Protein AF-O68691-F1 (afdb_monomer)

Nearest PDB structures (foldseek):
  2jow-assembly1_A  TM=5.140E-01  e=4.403E-02  Salmonella enterica subsp. enterica serovar Typhimurium
  8fp4-assembly1_F  TM=5.658E-01  e=5.571E+00  Mus musculus
  7ocf-assembly1_J  TM=5.308E-01  e=6.680E+00  Rattus norvegicus
  9b5z-assembly1_F  TM=5.257E-01  e=7.539E+00  Mus musculus

Structure (mmCIF, N/CA/C/O backbone):
data_AF-O68691-F1
#
_entry.id   AF-O68691-F1
#
loop_
_atom_site.group_PDB
_atom_site.id
_atom_site.type_symbol
_atom_site.label_atom_id
_atom_site.label_alt_id
_atom_site.label_comp_id
_atom_site.label_asym_id
_atom_site.label_entity_id
_atom_site.label_seq_id
_atom_site.pdbx_PDB_ins_code
_atom_site.Cartn_x
_atom_site.Cartn_y
_atom_site.Cartn_z
_atom_site.occupancy
_atom_site.B_iso_or_equiv
_atom_site.auth_seq_id
_atom_site.auth_comp_id
_atom_site.auth_asym_id
_atom_site.auth_atom_id
_atom_site.pdbx_PDB_model_num
ATOM 1 N N . MET A 1 1 ? 12.472 -20.276 -25.622 1.00 38.53 1 MET A N 1
ATOM 2 C CA . MET A 1 1 ? 12.879 -19.354 -24.541 1.00 38.53 1 MET A CA 1
ATOM 3 C C . MET A 1 1 ? 12.743 -17.945 -25.079 1.00 38.53 1 MET A C 1
ATOM 5 O O . MET A 1 1 ? 13.488 -17.584 -25.979 1.00 38.53 1 MET A O 1
ATOM 9 N N . SER A 1 2 ? 11.733 -17.200 -24.631 1.00 42.31 2 SER A N 1
ATOM 10 C CA . SER A 1 2 ? 11.552 -15.804 -25.036 1.00 42.31 2 SER A CA 1
ATOM 11 C C . SER A 1 2 ? 12.609 -14.964 -24.328 1.00 42.31 2 SER A C 1
ATOM 13 O O . SER A 1 2 ? 12.488 -14.692 -23.136 1.00 42.31 2 SER A O 1
ATOM 15 N N . ASN A 1 3 ? 13.673 -14.618 -25.047 1.00 45.34 3 ASN A N 1
ATOM 16 C CA . ASN A 1 3 ? 14.681 -13.687 -24.562 1.00 45.34 3 ASN A CA 1
ATOM 17 C C . ASN A 1 3 ? 14.029 -12.309 -24.425 1.00 45.34 3 ASN A C 1
ATOM 19 O O . ASN A 1 3 ? 13.526 -11.749 -25.398 1.00 45.34 3 ASN A O 1
ATOM 23 N N . PHE A 1 4 ? 14.022 -11.774 -23.206 1.00 45.09 4 PHE A N 1
ATOM 24 C CA . PHE A 1 4 ? 13.678 -10.385 -22.941 1.00 45.09 4 PHE A CA 1
ATOM 25 C C . PHE A 1 4 ? 14.782 -9.499 -23.545 1.00 45.09 4 PHE A C 1
ATOM 27 O O . PHE A 1 4 ? 15.784 -9.205 -22.902 1.00 45.09 4 PHE A O 1
ATOM 34 N N . SER A 1 5 ? 14.636 -9.132 -24.820 1.00 44.88 5 SER A N 1
ATOM 35 C CA . SER A 1 5 ? 15.591 -8.304 -25.579 1.00 44.88 5 SER A CA 1
ATOM 36 C C . SER A 1 5 ? 15.386 -6.794 -25.381 1.00 44.88 5 SER A C 1
ATOM 38 O O . SER A 1 5 ? 15.764 -6.004 -26.239 1.00 44.88 5 SER A O 1
ATOM 40 N N . GLY A 1 6 ? 14.809 -6.371 -24.254 1.00 46.19 6 GLY A N 1
ATOM 41 C CA . GLY A 1 6 ? 14.407 -4.979 -24.007 1.00 46.19 6 GLY A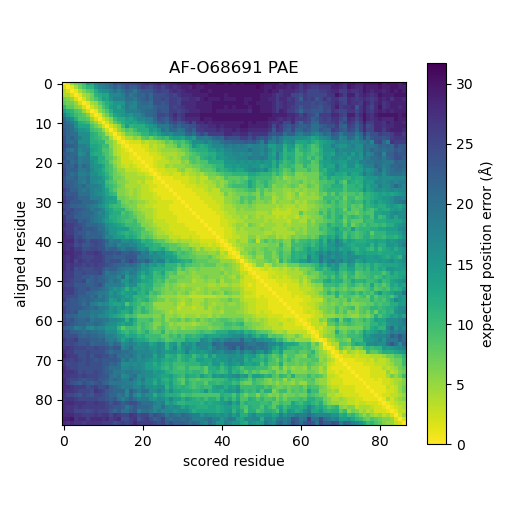 CA 1
ATOM 42 C C . GLY A 1 6 ? 15.535 -3.970 -23.758 1.00 46.19 6 GLY A C 1
ATOM 43 O O . GLY A 1 6 ? 15.238 -2.859 -23.352 1.00 46.19 6 GLY A O 1
ATOM 44 N N . PHE A 1 7 ? 16.808 -4.331 -23.950 1.00 48.66 7 PHE A N 1
ATOM 45 C CA . PHE A 1 7 ? 17.939 -3.447 -23.622 1.00 48.66 7 PHE A CA 1
ATOM 46 C C . PHE A 1 7 ? 19.025 -3.366 -24.702 1.00 48.66 7 PHE A C 1
ATOM 48 O O . PHE A 1 7 ? 20.116 -2.869 -24.434 1.00 48.66 7 PHE A O 1
ATOM 55 N N . THR A 1 8 ? 18.790 -3.859 -25.923 1.00 47.41 8 THR A N 1
ATOM 56 C CA . THR A 1 8 ? 19.858 -3.912 -26.936 1.00 47.41 8 THR A CA 1
ATOM 57 C C . THR A 1 8 ? 19.429 -3.383 -28.304 1.00 47.41 8 THR A C 1
ATOM 59 O O . THR A 1 8 ? 19.149 -4.184 -29.196 1.00 47.41 8 THR A O 1
ATOM 62 N N . LYS A 1 9 ? 19.442 -2.053 -28.493 1.00 42.06 9 LYS A N 1
ATOM 63 C CA . LYS A 1 9 ? 20.150 -1.353 -29.596 1.00 42.06 9 LYS A CA 1
ATOM 64 C C . LYS A 1 9 ? 19.715 0.119 -29.740 1.00 42.06 9 LYS A C 1
ATOM 66 O O . LYS A 1 9 ? 18.679 0.402 -30.322 1.00 42.06 9 LYS A O 1
ATOM 71 N N . GLY A 1 10 ? 20.629 1.039 -29.425 1.00 42.97 10 GLY A N 1
ATOM 72 C CA . GLY A 1 10 ? 20.988 2.141 -30.331 1.00 42.97 10 GLY A CA 1
ATOM 73 C C . GLY A 1 10 ? 19.999 3.295 -30.522 1.00 42.97 10 GLY A C 1
ATOM 74 O O . GLY A 1 10 ? 20.079 3.976 -31.544 1.00 42.97 10 GLY A O 1
ATOM 75 N N . THR A 1 11 ? 19.078 3.545 -29.590 1.00 43.72 11 THR A N 1
ATOM 76 C CA . THR A 1 11 ? 18.232 4.756 -29.589 1.00 43.72 11 THR A CA 1
ATOM 77 C C . THR A 1 11 ? 17.853 5.125 -28.152 1.00 43.72 11 THR A C 1
ATOM 79 O O . THR A 1 11 ? 16.684 5.145 -27.782 1.00 43.72 11 THR A O 1
ATOM 82 N N . ASP A 1 12 ? 18.861 5.397 -27.320 1.00 48.97 12 ASP A N 1
ATOM 83 C CA . ASP A 1 12 ? 18.760 5.430 -25.848 1.00 48.97 12 ASP A CA 1
ATOM 84 C C . ASP A 1 12 ? 17.730 6.425 -25.265 1.00 48.97 12 ASP A C 1
ATOM 86 O O . ASP A 1 12 ? 17.373 6.323 -24.097 1.00 48.97 12 ASP A O 1
ATOM 90 N N . ILE A 1 13 ? 17.192 7.357 -26.058 1.00 50.38 13 ILE A N 1
ATOM 91 C CA . ILE A 1 13 ? 16.133 8.287 -25.627 1.00 50.38 13 ILE A CA 1
ATOM 92 C C . ILE A 1 13 ? 14.731 7.675 -25.812 1.00 50.38 13 ILE A C 1
ATOM 94 O O . ILE A 1 13 ? 13.875 7.848 -24.950 1.00 50.38 13 ILE A O 1
ATOM 98 N N . ALA A 1 14 ? 14.501 6.898 -26.878 1.00 51.06 14 ALA A N 1
ATOM 99 C CA . ALA A 1 14 ? 13.204 6.264 -27.137 1.00 51.06 14 ALA A CA 1
ATOM 100 C C . ALA A 1 14 ? 12.916 5.119 -26.152 1.00 51.06 14 ALA A C 1
ATOM 102 O O . ALA A 1 14 ? 11.774 4.944 -25.730 1.00 51.06 14 ALA A O 1
ATOM 103 N N . ASP A 1 15 ? 13.954 4.386 -25.739 1.00 57.34 15 ASP A N 1
ATOM 104 C CA . ASP A 1 15 ? 13.830 3.345 -24.716 1.00 57.34 15 ASP A CA 1
ATOM 105 C C . ASP A 1 15 ? 13.640 3.941 -23.315 1.00 57.34 15 ASP A C 1
ATOM 107 O O . ASP A 1 15 ? 12.831 3.427 -22.547 1.00 57.34 15 ASP A O 1
ATOM 111 N N . LEU A 1 16 ? 14.303 5.056 -22.978 1.00 53.59 16 LEU A N 1
ATOM 112 C CA . LEU A 1 16 ? 14.057 5.750 -21.707 1.00 53.59 16 LEU A CA 1
ATOM 113 C C . LEU A 1 16 ? 12.647 6.345 -21.646 1.00 53.59 16 LEU A C 1
ATOM 115 O O . LEU A 1 16 ? 12.005 6.231 -20.604 1.00 53.59 16 LEU A O 1
ATOM 119 N N . ASP A 1 17 ? 12.136 6.907 -22.744 1.00 57.34 17 ASP A N 1
ATOM 120 C CA . ASP A 1 17 ? 10.745 7.365 -22.831 1.00 57.34 17 ASP A CA 1
ATOM 121 C C . ASP A 1 17 ? 9.754 6.198 -22.755 1.00 57.34 17 ASP A C 1
ATOM 123 O O . ASP A 1 17 ? 8.734 6.301 -22.073 1.00 57.34 17 ASP A O 1
ATOM 127 N N . ALA A 1 18 ? 10.048 5.060 -23.390 1.00 61.41 18 ALA A N 1
ATOM 128 C CA . ALA A 1 18 ? 9.222 3.859 -23.285 1.00 61.41 18 ALA A CA 1
ATOM 129 C C . ALA A 1 18 ? 9.221 3.297 -21.854 1.00 61.41 18 ALA A C 1
ATOM 131 O O . ALA A 1 18 ? 8.164 2.953 -21.319 1.00 61.41 18 ALA A O 1
ATOM 132 N N . VA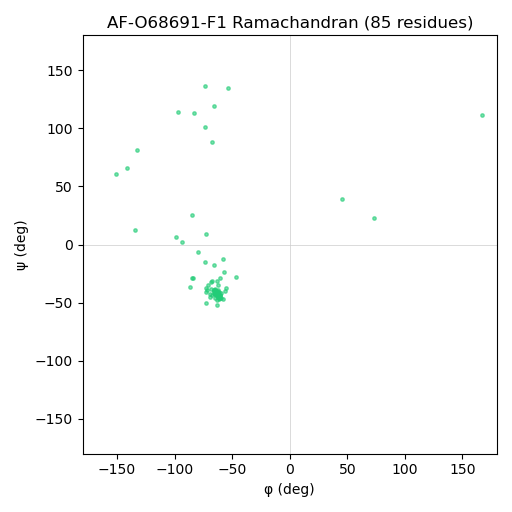L A 1 19 ? 10.379 3.265 -21.191 1.00 62.00 19 VAL A N 1
ATOM 133 C CA . VAL A 1 19 ? 10.504 2.894 -19.775 1.00 62.00 19 VAL A CA 1
ATOM 134 C C . VAL A 1 19 ? 9.754 3.896 -18.897 1.00 62.00 19 VAL A C 1
ATOM 136 O O . VAL A 1 19 ? 8.984 3.484 -18.030 1.00 62.00 19 VAL A O 1
ATOM 139 N N . ALA A 1 20 ? 9.885 5.199 -19.153 1.00 61.28 20 ALA A N 1
ATOM 140 C CA . ALA A 1 20 ? 9.174 6.244 -18.424 1.00 61.28 20 ALA A CA 1
ATOM 141 C C . ALA A 1 20 ? 7.654 6.132 -18.603 1.00 61.28 20 ALA A C 1
ATOM 143 O O . ALA A 1 20 ? 6.925 6.226 -17.621 1.00 61.28 20 ALA A O 1
ATOM 144 N N . GLN A 1 21 ? 7.158 5.856 -19.813 1.00 66.00 21 GLN A N 1
ATOM 145 C CA . GLN A 1 21 ? 5.736 5.594 -20.064 1.00 66.00 21 GLN A CA 1
ATOM 146 C C . GLN A 1 21 ? 5.257 4.325 -19.350 1.00 66.00 21 GLN A C 1
ATOM 148 O O . GLN A 1 21 ? 4.178 4.316 -18.751 1.00 66.00 21 GLN A O 1
ATOM 153 N N . THR A 1 22 ? 6.081 3.276 -19.357 1.00 65.38 22 THR A N 1
ATOM 154 C CA . THR A 1 22 ? 5.775 2.006 -18.687 1.00 65.38 22 THR A CA 1
ATOM 155 C C . THR A 1 22 ? 5.744 2.161 -17.170 1.00 65.38 22 THR A C 1
ATOM 157 O O . THR A 1 22 ? 4.955 1.486 -16.520 1.00 65.38 22 THR A O 1
ATOM 160 N N . LEU A 1 23 ? 6.546 3.067 -16.600 1.00 69.38 23 LEU A N 1
ATOM 161 C CA . LEU A 1 23 ? 6.536 3.399 -15.172 1.00 69.38 23 LEU A CA 1
ATOM 162 C C . LEU A 1 23 ? 5.465 4.432 -14.813 1.00 69.38 23 LEU A C 1
ATOM 164 O O . LEU A 1 23 ? 4.924 4.383 -13.710 1.00 69.38 23 LEU A O 1
ATOM 168 N N . LYS A 1 24 ? 5.101 5.321 -15.742 1.00 74.50 24 LYS A N 1
ATOM 169 C CA . LYS A 1 24 ? 4.110 6.378 -15.523 1.00 74.50 24 LYS A CA 1
ATOM 170 C C . LYS A 1 24 ? 2.745 5.813 -15.165 1.00 74.50 24 LYS A C 1
ATOM 172 O O . LYS A 1 24 ? 2.141 6.272 -14.203 1.00 74.50 24 LYS A O 1
ATOM 177 N N . LYS A 1 25 ? 2.275 4.798 -15.891 1.00 77.56 25 LYS A N 1
ATOM 178 C CA . LYS A 1 25 ? 0.970 4.190 -15.612 1.00 77.56 25 LYS A CA 1
ATOM 179 C C . LYS A 1 25 ? 0.908 3.534 -14.217 1.00 77.56 25 LYS A C 1
ATOM 181 O O . LYS A 1 25 ? 0.025 3.910 -13.456 1.00 77.56 25 LYS A O 1
ATOM 186 N N . PRO A 1 26 ? 1.839 2.644 -13.823 1.00 75.62 26 PRO A N 1
ATOM 187 C CA . PRO A 1 26 ? 1.924 2.128 -12.458 1.00 75.62 26 PRO A CA 1
ATOM 188 C C . PRO A 1 26 ? 2.033 3.223 -11.396 1.00 75.62 26 PRO A C 1
ATOM 190 O O . PRO A 1 26 ? 1.464 3.079 -10.320 1.00 75.62 26 PRO A O 1
ATOM 193 N N . ALA A 1 27 ? 2.761 4.304 -11.683 1.00 77.12 27 ALA A N 1
ATOM 194 C CA . ALA A 1 27 ? 2.947 5.418 -10.764 1.00 77.12 27 ALA A CA 1
ATOM 195 C C . ALA A 1 27 ? 1.654 6.226 -10.560 1.00 77.12 27 ALA A C 1
ATOM 197 O O . ALA A 1 27 ? 1.266 6.492 -9.419 1.00 77.12 27 ALA A O 1
ATOM 198 N N . ASP A 1 28 ? 0.947 6.538 -11.649 1.00 83.62 28 ASP A N 1
ATOM 199 C CA . ASP A 1 28 ? -0.366 7.187 -11.627 1.00 83.62 28 ASP A CA 1
ATOM 200 C C . ASP A 1 28 ? -1.404 6.282 -10.930 1.00 83.62 28 ASP A C 1
ATOM 20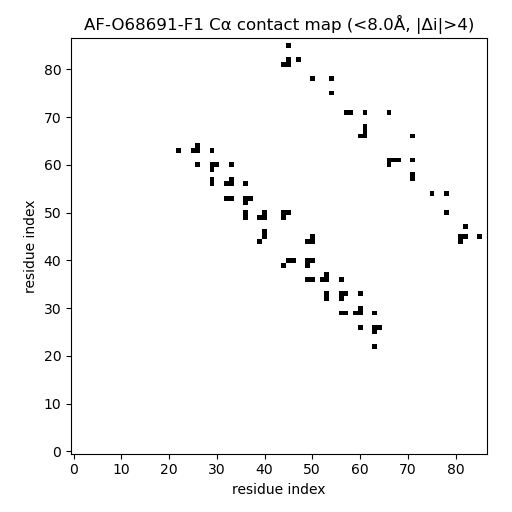2 O O . ASP A 1 28 ? -2.139 6.746 -10.055 1.00 83.62 28 ASP A O 1
ATOM 206 N N . ASP A 1 29 ? -1.403 4.977 -11.230 1.00 86.50 29 ASP A N 1
ATOM 207 C CA . ASP A 1 29 ? -2.281 3.984 -10.601 1.00 86.50 29 ASP A CA 1
ATOM 208 C C . ASP A 1 29 ? -1.982 3.841 -9.094 1.00 86.50 29 ASP A C 1
ATOM 210 O O . ASP A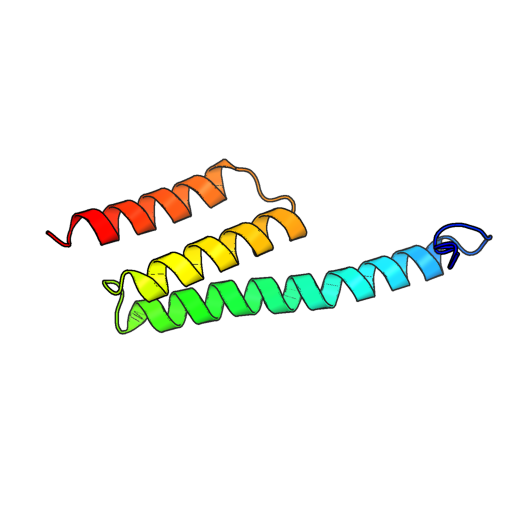 1 29 ? -2.908 3.765 -8.286 1.00 86.50 29 ASP A O 1
ATOM 214 N N . ALA A 1 30 ? -0.708 3.858 -8.679 1.00 83.69 30 ALA A N 1
ATOM 215 C CA . ALA A 1 30 ? -0.319 3.788 -7.269 1.00 83.69 30 ALA A CA 1
ATOM 216 C C . ALA A 1 30 ? -0.688 5.059 -6.493 1.00 83.69 30 ALA A C 1
ATOM 218 O O . ALA A 1 30 ? -1.217 4.961 -5.386 1.00 83.69 30 ALA A O 1
ATOM 219 N N . ASN A 1 31 ? -0.474 6.243 -7.079 1.00 82.44 31 ASN A N 1
ATOM 220 C CA . ASN A 1 31 ? -0.950 7.507 -6.507 1.00 82.44 31 ASN A CA 1
ATOM 221 C C . ASN A 1 31 ? -2.468 7.492 -6.330 1.00 82.44 31 ASN A C 1
ATOM 223 O O . ASN A 1 31 ? -2.979 7.848 -5.265 1.00 82.44 31 ASN A O 1
ATOM 227 N N . LYS A 1 32 ? -3.194 7.061 -7.367 1.00 90.56 32 LYS A N 1
ATOM 228 C CA . LYS A 1 32 ? -4.648 6.955 -7.308 1.00 90.56 32 LYS A CA 1
ATOM 229 C C . LYS A 1 32 ? -5.081 5.970 -6.221 1.00 90.56 32 LYS A C 1
ATOM 231 O O . LYS A 1 32 ? -5.936 6.324 -5.424 1.00 90.56 32 LYS A O 1
ATOM 236 N N . ALA A 1 33 ? -4.458 4.795 -6.128 1.00 87.81 33 ALA A N 1
ATOM 237 C CA . ALA A 1 33 ? -4.790 3.785 -5.123 1.00 87.81 33 ALA A CA 1
ATOM 238 C C . ALA A 1 33 ? -4.573 4.278 -3.682 1.00 87.81 33 ALA A C 1
ATOM 240 O O . ALA A 1 33 ? -5.415 4.033 -2.817 1.00 87.81 33 ALA A O 1
ATOM 241 N N . VAL A 1 34 ? -3.481 5.009 -3.420 1.00 85.75 34 VAL A N 1
ATOM 242 C CA . VAL A 1 34 ? -3.247 5.632 -2.106 1.00 85.75 34 VAL A CA 1
ATOM 243 C C . VAL A 1 34 ? -4.329 6.673 -1.812 1.00 85.75 34 VAL A C 1
ATOM 245 O O . VAL A 1 34 ? -4.932 6.628 -0.742 1.00 85.75 34 VAL A O 1
ATOM 248 N N . ASN A 1 35 ? -4.635 7.559 -2.763 1.00 88.06 35 ASN A N 1
ATOM 249 C CA . ASN A 1 35 ? -5.667 8.584 -2.585 1.00 88.06 35 ASN A CA 1
ATOM 250 C C . ASN A 1 35 ? -7.069 7.990 -2.394 1.00 88.06 35 ASN A C 1
ATOM 252 O O . ASN A 1 35 ? -7.797 8.432 -1.508 1.00 88.06 35 ASN A O 1
ATOM 256 N N . ASP A 1 36 ? -7.434 6.975 -3.178 1.00 89.81 36 ASP A N 1
ATOM 257 C CA . ASP A 1 36 ? -8.708 6.264 -3.062 1.00 89.81 36 ASP A CA 1
ATOM 258 C C . ASP A 1 36 ? -8.815 5.562 -1.698 1.00 89.81 36 ASP A C 1
ATOM 260 O O . ASP A 1 36 ? -9.854 5.640 -1.047 1.00 89.81 36 ASP A O 1
ATOM 264 N N . SER A 1 37 ? -7.732 4.929 -1.226 1.00 85.81 37 SER A N 1
ATOM 265 C CA . SER A 1 37 ? -7.700 4.270 0.090 1.00 85.81 37 SER A CA 1
ATOM 266 C C . SER A 1 37 ? -7.834 5.283 1.231 1.00 85.81 37 SER A C 1
ATOM 268 O O . SER A 1 37 ? -8.591 5.058 2.174 1.00 85.81 37 SER A O 1
ATOM 270 N N . ILE A 1 38 ? -7.160 6.436 1.132 1.00 84.25 38 ILE A N 1
ATOM 271 C CA . ILE A 1 38 ? -7.319 7.546 2.087 1.00 84.25 38 ILE A CA 1
ATOM 272 C C . ILE A 1 38 ? -8.756 8.086 2.055 1.00 84.25 38 ILE A C 1
ATOM 274 O O . ILE A 1 38 ? -9.321 8.383 3.107 1.00 84.25 38 ILE A O 1
ATOM 278 N N . ALA A 1 39 ? -9.362 8.209 0.871 1.00 87.88 39 ALA A N 1
ATOM 279 C CA . ALA A 1 39 ? -10.744 8.658 0.733 1.00 87.88 39 ALA A CA 1
ATOM 280 C C . ALA A 1 39 ? -11.730 7.658 1.355 1.00 87.88 39 ALA A C 1
ATOM 282 O O . ALA A 1 39 ? -12.611 8.073 2.099 1.00 87.88 39 ALA A O 1
ATOM 283 N N . ALA A 1 40 ? -11.542 6.354 1.143 1.00 84.94 40 ALA A N 1
ATOM 284 C CA . ALA A 1 40 ? -12.366 5.315 1.764 1.00 84.94 40 ALA A CA 1
ATOM 285 C C . ALA A 1 40 ? -12.252 5.322 3.300 1.00 84.94 40 ALA A C 1
ATOM 287 O O . ALA A 1 40 ? -13.234 5.095 4.009 1.00 84.94 40 ALA A O 1
ATOM 288 N N . LEU A 1 41 ? -11.064 5.641 3.818 1.00 83.06 41 LEU A N 1
ATOM 289 C CA . LEU A 1 41 ? -10.827 5.823 5.247 1.00 83.06 41 LEU A CA 1
ATOM 290 C C . LEU A 1 41 ? -11.406 7.128 5.804 1.00 83.06 41 LEU A C 1
ATOM 292 O O . LEU A 1 41 ? -11.528 7.241 7.013 1.00 83.06 41 LEU A O 1
ATOM 296 N N . LYS A 1 42 ? -11.795 8.126 5.001 1.00 80.75 42 LYS A N 1
ATOM 297 C CA . LYS A 1 42 ? -12.486 9.302 5.567 1.00 80.75 42 LYS A CA 1
ATOM 298 C C . LYS A 1 42 ? -13.843 8.937 6.155 1.00 80.75 42 LYS A C 1
ATOM 300 O O . LYS A 1 42 ? -14.205 9.470 7.199 1.00 80.75 42 LYS A O 1
ATOM 305 N N . ASP A 1 43 ? -14.566 8.041 5.492 1.00 79.31 43 ASP A N 1
ATOM 306 C CA . ASP A 1 43 ? -15.920 7.661 5.898 1.00 79.31 43 ASP A CA 1
ATOM 307 C C . ASP A 1 43 ? -15.918 6.568 6.972 1.00 79.31 43 ASP A C 1
ATOM 309 O O . ASP A 1 43 ? -16.847 6.477 7.773 1.00 79.31 43 ASP A O 1
ATOM 313 N N . LYS A 1 44 ? -14.883 5.718 6.971 1.00 80.94 44 LYS A N 1
ATOM 314 C CA . LYS A 1 44 ? -14.694 4.608 7.917 1.00 80.94 44 LYS A CA 1
ATOM 315 C C . LYS A 1 44 ? -13.213 4.486 8.298 1.00 80.94 44 LYS A C 1
ATOM 317 O O . LYS A 1 44 ? -12.576 3.498 7.912 1.00 80.94 44 LYS A O 1
ATOM 322 N N . PRO A 1 45 ? -12.639 5.485 8.997 1.00 75.25 45 PRO A N 1
ATOM 323 C CA . PRO A 1 45 ? -11.205 5.516 9.334 1.00 75.25 45 PRO A CA 1
ATOM 324 C C . PRO A 1 45 ? -10.758 4.290 10.122 1.00 75.25 45 PRO A C 1
ATOM 326 O O . PRO A 1 45 ? -9.602 3.892 10.096 1.00 75.25 45 PRO A O 1
ATOM 329 N N . ASP A 1 46 ? -11.717 3.681 10.782 1.00 77.88 46 ASP A N 1
ATOM 330 C CA . ASP A 1 46 ? -11.654 2.616 11.742 1.00 77.88 46 ASP A CA 1
ATOM 331 C C . ASP A 1 46 ? -11.823 1.205 11.173 1.00 77.88 46 ASP A C 1
ATOM 333 O O . ASP A 1 46 ? -11.788 0.223 11.913 1.00 77.88 46 ASP A O 1
ATOM 337 N N . ASN A 1 47 ? -11.971 1.068 9.855 1.00 81.56 47 ASN A N 1
ATOM 338 C CA . ASN A 1 47 ? -12.110 -0.245 9.244 1.00 81.56 47 ASN A CA 1
ATOM 339 C C . ASN A 1 47 ? -10.733 -0.907 9.001 1.00 81.56 47 ASN A C 1
ATOM 341 O O . ASN A 1 47 ? -9.993 -0.459 8.117 1.00 81.56 47 ASN A O 1
ATOM 345 N N . PRO A 1 48 ? -10.396 -2.017 9.692 1.00 81.94 48 PRO A N 1
ATOM 346 C CA . PRO A 1 48 ? -9.101 -2.685 9.555 1.00 81.94 48 PRO A CA 1
ATOM 347 C C . PRO A 1 48 ? -8.816 -3.195 8.137 1.00 81.94 48 PRO A C 1
ATOM 349 O O . PRO A 1 48 ? -7.655 -3.225 7.728 1.00 81.94 48 PRO A O 1
ATOM 352 N N . ALA A 1 49 ? -9.848 -3.544 7.361 1.00 87.06 49 ALA A N 1
ATOM 353 C CA . ALA A 1 49 ? -9.676 -3.945 5.966 1.00 87.06 49 ALA A CA 1
ATOM 354 C C . ALA A 1 49 ? -9.200 -2.769 5.095 1.00 87.06 49 ALA A C 1
ATOM 356 O O . ALA A 1 49 ? -8.253 -2.913 4.326 1.00 87.06 49 ALA A O 1
ATOM 357 N N . LEU A 1 50 ? -9.787 -1.582 5.283 1.00 86.12 50 LEU A N 1
ATOM 358 C CA . LEU A 1 50 ? -9.404 -0.380 4.533 1.00 86.12 50 LEU A CA 1
ATOM 359 C C . LEU A 1 50 ? -8.002 0.110 4.917 1.00 86.12 50 LEU A C 1
ATOM 361 O O . LEU A 1 50 ? -7.266 0.619 4.073 1.00 86.12 50 LEU A O 1
ATOM 365 N N . LEU A 1 51 ? -7.601 -0.083 6.176 1.00 85.56 51 LEU A N 1
ATOM 366 C CA . LEU A 1 51 ? -6.240 0.217 6.630 1.00 85.56 51 LEU A CA 1
ATOM 367 C C . LEU A 1 51 ? -5.215 -0.750 6.015 1.00 85.56 51 LEU A C 1
ATOM 369 O O . LEU A 1 51 ? -4.128 -0.325 5.624 1.00 85.56 51 LEU A O 1
ATOM 373 N N . ALA A 1 52 ? -5.555 -2.034 5.866 1.00 87.25 52 ALA A N 1
ATOM 374 C CA . ALA A 1 52 ? -4.700 -2.994 5.166 1.00 87.25 52 ALA A CA 1
ATOM 375 C C . ALA A 1 52 ? -4.531 -2.637 3.677 1.00 87.25 52 ALA A C 1
ATOM 377 O O . ALA A 1 52 ? -3.409 -2.670 3.161 1.00 87.25 52 ALA A O 1
ATOM 378 N N . ASP A 1 53 ? -5.612 -2.222 3.013 1.00 85.75 53 ASP A N 1
ATOM 379 C CA . ASP A 1 53 ? -5.573 -1.764 1.621 1.00 85.75 53 ASP A CA 1
ATOM 380 C C . ASP A 1 53 ? -4.744 -0.481 1.458 1.00 85.75 53 ASP A C 1
ATOM 382 O O . ASP A 1 53 ? -3.937 -0.378 0.525 1.00 85.75 53 ASP A O 1
ATOM 386 N N . LEU A 1 54 ? -4.851 0.466 2.401 1.00 87.06 54 LEU A N 1
ATOM 387 C CA . LEU A 1 54 ? -3.993 1.652 2.427 1.00 87.06 54 LEU A CA 1
ATOM 388 C C . LEU A 1 54 ? -2.517 1.263 2.585 1.00 87.06 54 LEU A C 1
ATOM 390 O O . LEU A 1 54 ? -1.673 1.741 1.825 1.00 87.06 54 LEU A O 1
ATOM 394 N N . GLN A 1 55 ? -2.189 0.364 3.518 1.00 86.94 55 GLN A N 1
ATOM 395 C CA . GLN A 1 55 ? -0.815 -0.104 3.713 1.00 86.94 55 GLN A CA 1
ATOM 396 C C . GLN A 1 55 ? -0.248 -0.767 2.456 1.00 86.94 55 GLN A C 1
ATOM 398 O O . GLN A 1 55 ? 0.910 -0.527 2.099 1.00 86.94 55 GLN A O 1
ATOM 403 N N . HIS A 1 56 ? -1.049 -1.587 1.775 1.00 88.25 56 HIS A N 1
ATOM 404 C CA . HIS A 1 56 ? -0.647 -2.221 0.523 1.00 88.25 56 HIS A CA 1
ATOM 405 C C . HIS A 1 56 ? -0.420 -1.195 -0.590 1.00 88.25 56 HIS A C 1
ATOM 407 O O . HIS A 1 56 ? 0.582 -1.259 -1.308 1.00 88.25 56 HIS A O 1
ATOM 413 N N . SER A 1 57 ? -1.310 -0.207 -0.689 1.00 87.81 57 SER A N 1
ATOM 414 C CA . SER A 1 57 ? -1.203 0.887 -1.656 1.00 87.81 57 SER A CA 1
ATOM 415 C C . SER A 1 57 ? 0.053 1.729 -1.417 1.00 87.81 57 SER A C 1
ATOM 417 O O . SER A 1 57 ? 0.802 1.990 -2.359 1.00 87.81 57 SER A O 1
ATOM 419 N N . ILE A 1 58 ? 0.354 2.067 -0.158 1.00 86.12 58 ILE A N 1
ATOM 420 C CA . ILE A 1 58 ? 1.574 2.795 0.221 1.00 86.12 58 ILE A CA 1
ATOM 421 C C . ILE A 1 58 ? 2.828 1.977 -0.099 1.00 86.12 58 ILE A C 1
ATOM 423 O O . ILE A 1 58 ? 3.803 2.538 -0.593 1.00 86.12 58 ILE A O 1
ATOM 427 N N . ASN A 1 59 ? 2.818 0.660 0.138 1.00 84.25 59 ASN A N 1
ATOM 428 C CA . ASN A 1 59 ? 3.961 -0.197 -0.187 1.00 84.25 59 ASN A CA 1
ATOM 429 C C . ASN A 1 59 ? 4.263 -0.173 -1.692 1.00 84.25 59 ASN A C 1
ATOM 431 O O . ASN A 1 59 ? 5.416 0.003 -2.085 1.00 84.25 59 ASN A O 1
ATOM 435 N N . LYS A 1 60 ? 3.233 -0.293 -2.540 1.00 81.94 60 LYS A N 1
ATOM 436 C CA . LYS A 1 60 ? 3.395 -0.178 -3.999 1.00 81.94 60 LYS A CA 1
ATOM 437 C C . LYS A 1 60 ? 3.890 1.207 -4.406 1.00 81.94 60 LYS A C 1
ATOM 439 O O . LYS A 1 60 ? 4.818 1.313 -5.204 1.00 81.94 60 LYS A O 1
ATOM 444 N N . TRP A 1 61 ? 3.301 2.254 -3.836 1.00 83.31 61 TRP A N 1
ATOM 445 C CA . TRP A 1 61 ? 3.679 3.636 -4.116 1.00 83.31 61 TRP A CA 1
ATOM 446 C C . TRP A 1 61 ? 5.137 3.931 -3.744 1.00 83.31 61 TRP A C 1
ATOM 448 O O . TRP A 1 61 ? 5.875 4.493 -4.549 1.00 83.31 61 TRP A O 1
ATOM 458 N N . SER A 1 62 ? 5.587 3.472 -2.574 1.00 82.81 62 SER A N 1
ATOM 459 C CA . SER A 1 62 ? 6.970 3.633 -2.117 1.00 82.81 62 SER A CA 1
ATOM 460 C C . SER A 1 62 ? 7.980 2.977 -3.051 1.00 82.81 62 SER A C 1
ATOM 462 O O . SER A 1 62 ? 8.994 3.602 -3.355 1.00 82.81 62 SER A O 1
ATOM 464 N N . VAL A 1 63 ? 7.695 1.762 -3.532 1.00 80.75 63 VAL A N 1
ATOM 465 C CA . VAL A 1 63 ? 8.582 1.039 -4.456 1.00 80.75 63 VAL A CA 1
ATOM 466 C C . VAL A 1 63 ? 8.687 1.759 -5.800 1.00 80.75 63 VAL A C 1
ATOM 468 O O . VAL A 1 63 ? 9.777 1.855 -6.353 1.00 80.75 63 VAL A O 1
ATOM 471 N N . ILE A 1 6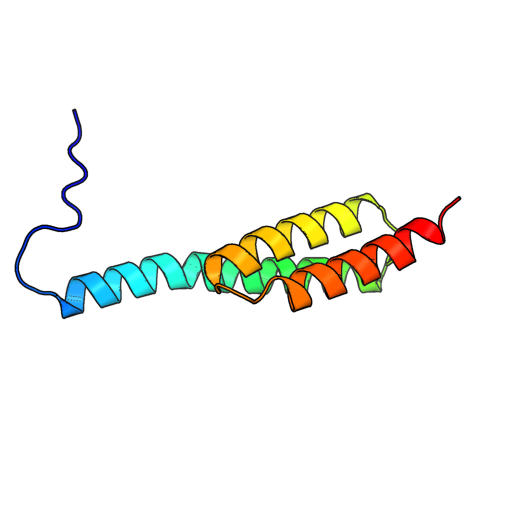4 ? 7.579 2.298 -6.317 1.00 77.56 64 ILE A N 1
ATOM 472 C CA . ILE A 1 64 ? 7.575 2.991 -7.614 1.00 77.56 64 ILE A CA 1
ATOM 473 C C . ILE A 1 64 ? 8.277 4.351 -7.527 1.00 77.56 64 ILE A C 1
ATOM 475 O O . ILE A 1 64 ? 9.005 4.728 -8.442 1.00 77.56 64 ILE A O 1
ATOM 479 N N . TYR A 1 65 ? 8.087 5.076 -6.425 1.00 75.06 65 TYR A N 1
ATOM 480 C CA . TYR A 1 65 ? 8.624 6.427 -6.255 1.00 75.06 65 TYR A CA 1
ATOM 481 C C . TYR A 1 65 ? 9.924 6.499 -5.440 1.00 75.06 65 TYR A C 1
ATOM 483 O O . TYR A 1 6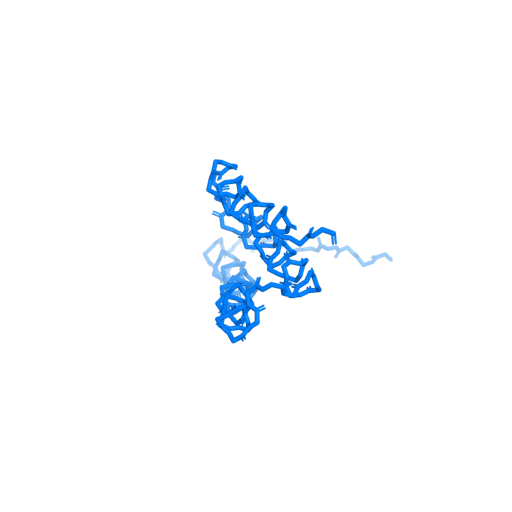5 ? 10.385 7.600 -5.146 1.00 75.06 65 TYR A O 1
ATOM 491 N N . ASN A 1 66 ? 10.527 5.363 -5.067 1.00 72.81 66 ASN A N 1
ATOM 492 C CA . ASN A 1 66 ? 11.710 5.293 -4.192 1.00 72.81 66 ASN A CA 1
ATOM 493 C C . ASN A 1 66 ? 11.607 6.211 -2.956 1.00 72.81 66 ASN A C 1
ATOM 495 O O . ASN A 1 66 ? 12.567 6.870 -2.550 1.00 72.81 66 ASN A O 1
ATOM 499 N N . ILE A 1 67 ? 10.418 6.293 -2.358 1.00 62.19 67 ILE A N 1
ATOM 500 C CA . ILE A 1 67 ? 10.169 7.209 -1.241 1.00 62.19 67 ILE A CA 1
ATOM 501 C C . ILE A 1 67 ? 10.844 6.673 0.015 1.00 62.19 67 ILE A C 1
ATOM 503 O O . ILE A 1 67 ? 10.752 5.48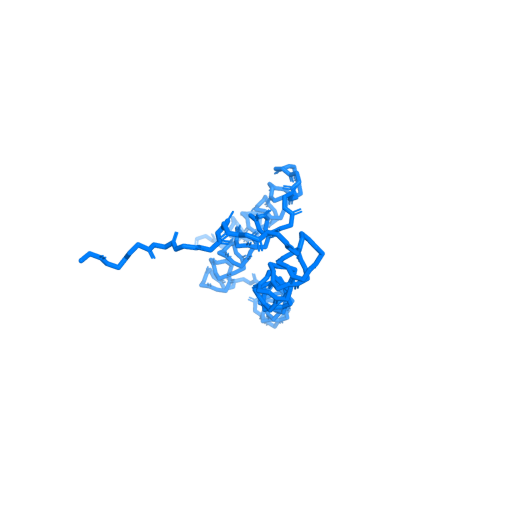3 0.321 1.00 62.19 67 ILE A O 1
ATOM 507 N N . ASN A 1 68 ? 11.502 7.568 0.760 1.00 60.78 68 ASN A N 1
ATOM 508 C CA . ASN A 1 68 ? 12.223 7.218 1.978 1.00 60.78 68 ASN A CA 1
ATOM 509 C C . ASN A 1 68 ? 11.316 6.460 2.966 1.00 60.78 68 ASN A C 1
ATOM 511 O O . ASN A 1 68 ? 10.188 6.874 3.256 1.00 60.78 68 ASN A O 1
ATOM 515 N N . SER A 1 69 ? 11.865 5.384 3.532 1.00 71.81 69 SER A N 1
ATOM 516 C CA . SER A 1 69 ? 11.252 4.530 4.551 1.00 71.81 69 SER A CA 1
ATOM 517 C C . SER A 1 69 ? 10.596 5.290 5.711 1.00 71.81 69 SER A C 1
ATOM 519 O O . SER A 1 69 ? 9.626 4.791 6.275 1.00 71.81 69 SER A O 1
ATOM 521 N N . THR A 1 70 ? 11.061 6.498 6.051 1.00 70.19 70 THR A N 1
ATOM 522 C CA . THR A 1 70 ? 10.471 7.332 7.110 1.00 70.19 70 THR A CA 1
ATOM 523 C C . THR A 1 70 ? 9.033 7.757 6.810 1.00 70.19 70 THR A C 1
ATOM 525 O O . THR A 1 70 ? 8.204 7.713 7.712 1.00 70.19 70 THR A O 1
ATOM 528 N N . ILE A 1 71 ? 8.713 8.135 5.565 1.00 68.06 71 ILE A N 1
ATOM 529 C CA . ILE A 1 71 ? 7.349 8.563 5.194 1.00 68.06 71 ILE A CA 1
ATOM 530 C C . ILE A 1 71 ? 6.408 7.355 5.160 1.00 68.06 71 ILE A C 1
ATOM 532 O O . ILE A 1 71 ? 5.287 7.411 5.656 1.00 68.06 71 ILE A O 1
ATOM 536 N N . VAL A 1 72 ? 6.883 6.225 4.633 1.00 73.94 72 VAL A N 1
ATOM 537 C CA . VAL A 1 72 ? 6.127 4.963 4.667 1.00 73.94 72 VAL A CA 1
ATOM 538 C C . VAL A 1 72 ? 5.846 4.540 6.103 1.00 73.94 72 VAL A C 1
ATOM 540 O O . VAL A 1 72 ? 4.732 4.138 6.437 1.00 73.94 72 VAL A O 1
ATOM 543 N N . ARG A 1 73 ? 6.857 4.650 6.967 1.00 77.56 73 ARG A N 1
ATOM 544 C CA . ARG A 1 73 ? 6.742 4.322 8.384 1.00 77.56 73 ARG A CA 1
ATOM 545 C C . ARG A 1 73 ? 5.769 5.252 9.096 1.00 77.56 73 ARG A C 1
ATOM 547 O O . ARG A 1 73 ? 4.910 4.741 9.794 1.00 77.56 73 ARG A O 1
ATOM 554 N N . SER A 1 74 ? 5.831 6.566 8.881 1.00 75.62 74 SER A N 1
ATOM 555 C CA . SER A 1 74 ? 4.899 7.491 9.533 1.00 75.62 74 SER A CA 1
ATOM 556 C C . SER A 1 74 ? 3.449 7.222 9.131 1.00 75.62 74 SER A C 1
ATOM 558 O O . SER A 1 74 ? 2.568 7.225 9.987 1.00 75.62 74 SER A O 1
ATOM 560 N N . MET A 1 75 ? 3.193 6.898 7.861 1.00 77.25 75 MET A N 1
ATOM 561 C CA . MET A 1 75 ? 1.861 6.471 7.430 1.00 77.25 75 MET A CA 1
ATOM 562 C C . MET A 1 75 ? 1.433 5.152 8.091 1.00 77.25 75 MET A C 1
ATOM 564 O O . MET A 1 75 ? 0.288 5.025 8.520 1.00 77.25 75 MET A O 1
ATOM 568 N N . LYS A 1 76 ? 2.349 4.184 8.227 1.00 77.88 76 LYS A N 1
ATOM 569 C CA . LYS A 1 76 ? 2.095 2.933 8.957 1.00 77.88 76 LYS A CA 1
ATOM 570 C C . LYS A 1 76 ? 1.790 3.166 10.433 1.00 77.88 76 LYS A C 1
ATOM 572 O O . LYS A 1 76 ? 0.852 2.566 10.950 1.00 77.88 76 LYS A O 1
ATOM 577 N N . ASP A 1 77 ? 2.537 4.041 11.091 1.00 81.12 77 ASP A N 1
ATOM 578 C CA . ASP A 1 77 ? 2.344 4.371 12.501 1.00 81.12 77 ASP A CA 1
ATOM 579 C C . ASP A 1 77 ? 0.989 5.060 12.716 1.00 81.12 77 ASP A C 1
ATOM 581 O O . ASP A 1 77 ? 0.283 4.737 13.669 1.00 81.12 77 ASP A O 1
ATOM 585 N N . LEU A 1 78 ? 0.566 5.932 11.790 1.00 79.00 78 LEU A N 1
ATOM 586 C CA . LEU A 1 78 ? -0.787 6.498 11.795 1.00 79.00 78 LEU A CA 1
ATOM 587 C C . LEU A 1 78 ? -1.855 5.401 11.689 1.00 79.00 78 LEU A C 1
ATOM 589 O O . LEU A 1 78 ? -2.799 5.398 12.477 1.00 79.00 78 LEU A O 1
ATOM 593 N N . MET A 1 79 ? -1.694 4.438 10.774 1.00 81.31 79 MET A N 1
ATOM 594 C CA . MET A 1 79 ? -2.632 3.314 10.643 1.00 81.31 79 MET A CA 1
ATOM 595 C C . MET A 1 79 ? -2.662 2.433 11.894 1.00 81.31 79 MET A C 1
ATOM 597 O O . MET A 1 79 ? -3.739 2.041 12.338 1.00 81.31 79 MET A O 1
ATOM 601 N N . GLN A 1 80 ? -1.505 2.146 12.498 1.00 79.88 80 GLN A N 1
ATOM 602 C CA . GLN A 1 80 ? -1.442 1.396 13.754 1.00 79.88 80 GLN A CA 1
ATOM 603 C C . GLN A 1 80 ? -2.078 2.165 14.911 1.00 79.88 80 GLN A C 1
ATOM 605 O O . GLN A 1 80 ? -2.792 1.565 15.709 1.00 79.88 80 GLN A O 1
ATOM 610 N N . GLY A 1 81 ? -1.882 3.482 14.975 1.00 81.12 81 GLY A N 1
ATOM 611 C CA . GLY A 1 81 ? -2.533 4.339 15.960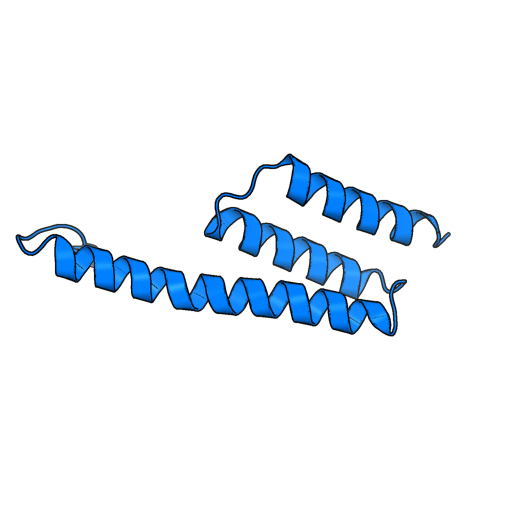 1.00 81.12 81 GLY A CA 1
ATOM 612 C C . GLY A 1 81 ? -4.054 4.363 15.810 1.00 81.12 81 GLY A C 1
ATOM 613 O O . GLY A 1 81 ? -4.755 4.482 16.812 1.00 81.12 81 GLY A O 1
ATOM 614 N N . ILE A 1 82 ? -4.575 4.212 14.588 1.00 74.06 82 ILE A N 1
ATOM 615 C CA . ILE A 1 82 ? -6.012 4.035 14.363 1.00 74.06 82 ILE A CA 1
ATOM 616 C C . ILE A 1 82 ? -6.450 2.633 14.807 1.00 74.06 82 ILE A C 1
ATOM 618 O O . ILE A 1 82 ? -7.364 2.535 15.617 1.00 74.06 82 ILE A O 1
ATOM 622 N N . LEU A 1 83 ? -5.763 1.564 14.379 1.00 72.94 83 LEU A N 1
ATOM 623 C CA . LEU A 1 83 ? -6.078 0.180 14.774 1.00 72.94 83 LEU A CA 1
ATOM 624 C C . LEU A 1 83 ? -6.071 -0.035 16.292 1.00 72.94 83 LEU A C 1
ATOM 626 O O . LEU A 1 83 ? -6.942 -0.717 16.807 1.00 72.94 83 LEU A O 1
ATOM 630 N N . GLN A 1 84 ? -5.124 0.562 17.017 1.00 74.56 84 GLN A N 1
ATOM 631 C CA . GLN A 1 84 ? -5.027 0.436 18.477 1.00 74.56 84 GLN A CA 1
ATOM 632 C C . GLN A 1 84 ? -6.198 1.073 19.234 1.00 74.56 84 GLN A C 1
ATOM 634 O O . GLN A 1 84 ? -6.391 0.778 20.411 1.00 74.56 84 GLN A O 1
ATOM 639 N N . LYS A 1 85 ? -6.976 1.953 18.591 1.00 69.06 85 LYS A N 1
ATOM 640 C CA . LYS A 1 85 ? -8.212 2.488 19.175 1.00 69.06 85 LYS A CA 1
ATOM 641 C C . LYS A 1 85 ? -9.391 1.513 19.051 1.00 69.06 85 LYS A C 1
ATOM 643 O O . LYS A 1 85 ? -10.428 1.779 19.654 1.00 69.06 85 LYS A O 1
ATOM 648 N N . PHE A 1 86 ? -9.219 0.397 18.336 1.00 57.69 86 PHE A N 1
ATOM 649 C CA . PHE A 1 86 ? -10.155 -0.727 18.280 1.00 57.69 86 PHE A CA 1
ATOM 650 C C . PHE A 1 86 ? -9.694 -1.807 19.267 1.00 57.69 86 PHE A C 1
ATOM 652 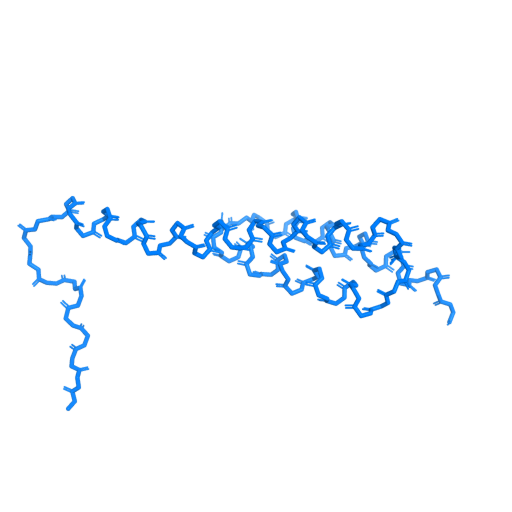O O . PHE A 1 86 ? -8.596 -2.337 19.087 1.00 57.69 86 PHE A O 1
ATOM 659 N N . PRO A 1 87 ? -10.464 -2.091 20.334 1.00 51.53 87 PRO A N 1
ATOM 660 C CA . PRO A 1 87 ? -10.195 -3.226 21.214 1.00 51.53 87 PRO A CA 1
ATOM 661 C C . PRO A 1 87 ? -10.427 -4.571 20.512 1.00 51.53 87 PRO A C 1
ATOM 663 O O . PRO A 1 87 ? -11.292 -4.635 19.606 1.00 51.53 87 PRO A O 1
#

Foldseek 3Di:
DPPPPLPDDDDVVVSVVVVVVVLVVLLVVLVVQLVVLVVVCVVPVQDLVSLVSNLVSLVSNCVSVVDDPVVSVVSVVVSVVSPVVPD

Secondary structure (DSSP, 8-state):
-----TT-SS-HHHHHHHHHHHHHHHHHHHHHHHHHHHHHHHH-TT-HHHHHHHHHHHHHHHHHHT--HHHHHHHHHHHHHHHTT--

pLDDT: mean 72.21, std 14.65, range [38.53, 90.56]

Mean predicted aligned error: 13.31 Å

InterPro domains:
  IPR011841 Type III secretion system, needle protein [TIGR02105] (14-86)
  IPR021123 Type III secretion, needle-protein-like [PF09392] (19-85)
  IPR037203 Type III secretion, needle-protein-like superfamily [SSF140129] (12-82)

Solvent-accessible surface area (backbone atoms only — not comparable to full-atom values): 5028 Å² total; per-residue (Å²): 133,88,74,86,68,88,83,77,79,97,48,76,63,62,54,49,50,49,52,47,55,63,47,44,53,59,45,53,51,23,52,47,44,32,51,51,29,54,54,57,30,70,84,43,66,77,38,66,68,50,48,50,51,30,53,52,23,47,53,54,32,31,67,71,65,70,51,59,67,65,61,58,46,51,54,48,50,52,47,50,60,45,53,69,75,55,132

GO terms:
  GO:0005576 extracellular region (C, EXP)
  GO:0009986 cell surface (C, EXP)

Radius of gyration: 17.78 Å; Cα contacts (8 Å, |Δi|>4): 48; chains: 1; bounding box: 37×29×52 Å

Sequence (87 aa):
MSNFSGFTKGTDIADLDAVAQTLKKPADDANKAVNDSIAALKDKPDNPALLADLQHSINKWSVIYNINSTIVRSMKDLMQGILQKFP

Organism: Yersinia pestis (NCBI:txid632)